Protein AF-A0A949FLD0-F1 (afdb_monomer_lite)

Foldseek 3Di:
DCCCPVVVVCLVVVCVVVVDDCVRCVVVDDPDPVCVVPVPDDDDDPCVVDPPQPVVVQVCCVVPVVQDFDPDDDAQAPGGRPPPPDPVQNVVQLLCCQQPVFGDLLVVLVSCVVVVNDDPVRSLVRRVVHRNGRPPVCVVVVCVVVVHDPVVVLVVSVVRGDPVQWDADPNDTDGPDGDD

pLDDT: mean 92.86, std 4.88, range [77.56, 98.38]

Secondary structure (DSSP, 8-state):
-HHHHTSTT-HHHHHHHHT--HHHHGGGPPPPHHHHHHS------GGGTS---HHHHHHHHHHHS-----SSPPTT-S-SSSS-S-HHHHHHHHHHHHHHS--HHHHHHHHHHHTTSS-HHHHHHHHHHHTT---GGGHHHHHHHHT--HHHHHHHHHHHS-TTTEEEETTEEEESS---

Radius of gyration: 21.72 Å; chains: 1; bounding box: 43×36×61 Å

Structure (mmCIF, N/CA/C/O backbone):
data_AF-A0A949FLD0-F1
#
_entry.id   AF-A0A949FLD0-F1
#
loop_
_atom_site.group_PDB
_atom_site.id
_atom_site.type_symbol
_atom_site.label_atom_id
_atom_site.label_alt_id
_atom_site.label_comp_id
_atom_site.label_asym_id
_atom_site.label_entity_id
_atom_site.label_seq_id
_atom_site.pdbx_PDB_ins_code
_atom_site.Cartn_x
_atom_site.Cartn_y
_atom_site.Cartn_z
_atom_site.occupancy
_atom_site.B_iso_or_equiv
_atom_site.auth_seq_id
_atom_site.auth_comp_id
_atom_site.auth_asym_id
_atom_site.auth_atom_id
_atom_site.pdbx_PDB_model_num
ATOM 1 N N . TYR A 1 1 ? -5.552 -4.233 28.827 1.00 77.56 1 TYR A N 1
ATOM 2 C CA . TYR A 1 1 ? -5.556 -4.749 27.439 1.00 77.56 1 TYR A CA 1
ATOM 3 C C . TYR A 1 1 ? -4.981 -3.724 26.463 1.00 77.56 1 TYR A C 1
ATOM 5 O O . TYR A 1 1 ? -3.923 -4.005 25.920 1.00 77.56 1 TYR A O 1
ATOM 13 N N . MET A 1 2 ? -5.575 -2.529 26.316 1.00 81.50 2 MET A N 1
ATOM 14 C CA . MET A 1 2 ? -5.123 -1.492 25.361 1.00 81.50 2 MET A CA 1
ATOM 15 C C . MET A 1 2 ? -3.630 -1.143 25.453 1.00 81.50 2 MET A C 1
ATOM 17 O O . MET A 1 2 ? -2.926 -1.276 24.462 1.00 81.50 2 MET A O 1
ATOM 21 N N . GLN A 1 3 ? -3.117 -0.785 26.637 1.00 81.00 3 GLN A N 1
ATOM 22 C CA . GLN A 1 3 ? -1.692 -0.449 26.813 1.00 81.00 3 GLN A CA 1
ATOM 23 C C . GLN A 1 3 ? -0.745 -1.561 26.347 1.00 81.00 3 GLN A C 1
ATOM 25 O O . GLN A 1 3 ? 0.292 -1.294 25.753 1.00 81.00 3 GLN A O 1
ATOM 30 N N . ARG A 1 4 ? -1.106 -2.821 26.606 1.00 81.94 4 ARG A N 1
ATOM 31 C CA . ARG A 1 4 ? -0.272 -3.977 26.269 1.00 81.94 4 ARG A CA 1
ATOM 32 C C . ARG A 1 4 ? -0.391 -4.373 24.801 1.00 81.94 4 ARG A C 1
ATOM 34 O O . ARG A 1 4 ? 0.605 -4.745 24.206 1.00 81.94 4 ARG A O 1
ATOM 41 N N . ILE A 1 5 ? -1.610 -4.376 24.264 1.00 84.38 5 ILE A N 1
ATOM 42 C CA . ILE A 1 5 ? -1.907 -4.947 22.945 1.00 84.38 5 ILE A CA 1
ATOM 43 C C . ILE A 1 5 ? -1.908 -3.876 21.859 1.00 84.38 5 ILE A C 1
ATOM 45 O O . ILE A 1 5 ? -1.270 -4.068 20.838 1.00 84.38 5 ILE A O 1
ATOM 49 N N . TYR A 1 6 ? -2.588 -2.748 22.072 1.00 84.56 6 TYR A N 1
ATOM 50 C CA . TYR A 1 6 ? -2.676 -1.686 21.062 1.00 84.56 6 TYR A CA 1
ATOM 51 C C . TYR A 1 6 ? -1.477 -0.749 21.086 1.00 84.56 6 TYR A C 1
ATOM 53 O O . TYR A 1 6 ? -1.101 -0.218 20.050 1.00 84.56 6 TYR A O 1
ATOM 61 N N . LEU A 1 7 ? -0.891 -0.530 22.264 1.00 85.81 7 LEU A N 1
ATOM 62 C CA . LEU A 1 7 ? 0.290 0.323 22.417 1.00 85.81 7 LEU A CA 1
ATOM 63 C C . LEU A 1 7 ? 1.573 -0.486 22.603 1.00 85.8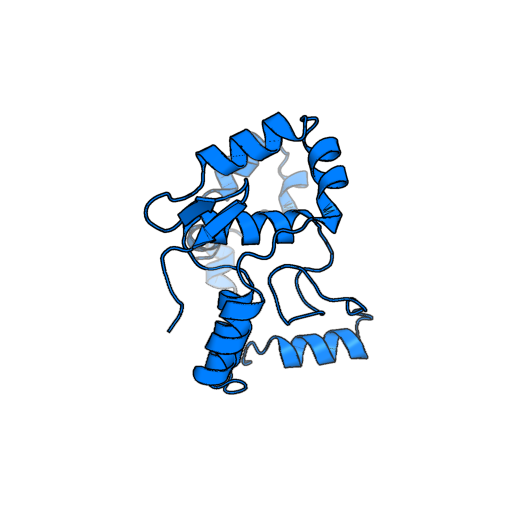1 7 LEU A C 1
ATOM 65 O O . LEU A 1 7 ? 2.607 0.101 22.900 1.00 85.81 7 LEU A O 1
ATOM 69 N N . GLU A 1 8 ? 1.497 -1.816 22.485 1.00 86.56 8 GLU A N 1
ATOM 70 C CA . GLU A 1 8 ? 2.640 -2.739 22.575 1.00 86.56 8 GLU A CA 1
ATOM 71 C C . GLU A 1 8 ? 3.515 -2.546 23.835 1.00 86.56 8 GLU A C 1
ATOM 73 O O . GLU A 1 8 ? 4.704 -2.853 23.847 1.00 86.56 8 GLU A O 1
ATOM 78 N N . GLY A 1 9 ? 2.952 -1.988 24.916 1.00 81.25 9 GLY A N 1
ATOM 79 C CA . GLY A 1 9 ? 3.698 -1.594 26.118 1.00 81.25 9 GLY A CA 1
ATOM 80 C C . GLY A 1 9 ? 4.668 -0.418 25.919 1.00 81.25 9 GLY A C 1
ATOM 81 O O . GLY A 1 9 ? 5.429 -0.090 26.824 1.00 81.25 9 GLY A O 1
ATOM 82 N N . GLY A 1 10 ? 4.662 0.232 24.755 1.00 87.25 10 GLY A N 1
ATOM 83 C CA . GLY A 1 10 ? 5.582 1.308 24.389 1.00 87.25 10 GLY A CA 1
ATOM 84 C C . GLY A 1 10 ? 5.208 2.689 24.925 1.00 87.25 10 GLY A C 1
ATOM 85 O O . GLY A 1 10 ? 6.058 3.576 24.915 1.00 87.25 10 GLY A O 1
ATOM 86 N N . LEU A 1 11 ? 3.978 2.884 25.414 1.00 86.44 11 LEU A N 1
ATOM 87 C CA . LEU A 1 11 ? 3.484 4.203 25.828 1.00 86.44 11 LEU A CA 1
ATOM 88 C C . LEU A 1 11 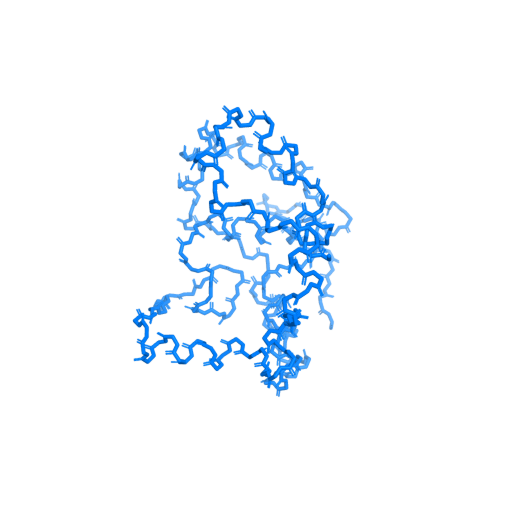? 4.390 4.874 26.864 1.00 86.44 11 LEU A C 1
ATOM 90 O O . LEU A 1 11 ? 4.774 6.024 26.687 1.00 86.44 11 LEU A O 1
ATOM 94 N N . GLU A 1 12 ? 4.763 4.149 27.917 1.00 84.00 12 GLU A N 1
ATOM 95 C CA . GLU A 1 12 ? 5.623 4.679 28.977 1.00 84.00 12 GLU A CA 1
ATOM 96 C C . GLU A 1 12 ? 6.990 5.091 28.421 1.00 84.00 12 GLU A C 1
ATOM 98 O O . GLU A 1 12 ? 7.453 6.199 28.672 1.00 84.00 12 GLU A O 1
ATOM 103 N N . ARG A 1 13 ? 7.584 4.253 27.561 1.00 88.50 13 ARG A N 1
ATOM 104 C CA . ARG A 1 13 ? 8.870 4.544 26.911 1.00 88.50 13 ARG A CA 1
ATOM 105 C C . ARG A 1 13 ? 8.807 5.822 26.078 1.00 88.50 13 ARG A C 1
ATOM 107 O O . ARG A 1 13 ? 9.740 6.619 26.129 1.00 88.50 13 ARG A O 1
ATOM 114 N N . VAL A 1 14 ? 7.722 6.014 25.325 1.00 89.50 14 VAL A N 1
ATOM 115 C CA . VAL A 1 14 ? 7.500 7.222 24.518 1.00 89.50 14 VAL A CA 1
ATOM 116 C C . VAL A 1 14 ? 7.355 8.446 25.418 1.00 89.50 14 VAL A C 1
ATOM 118 O O . VAL A 1 14 ? 8.017 9.448 25.170 1.00 89.50 14 VAL A O 1
ATOM 121 N N . MET A 1 15 ? 6.556 8.362 26.484 1.00 87.69 15 MET A N 1
ATOM 122 C CA . MET A 1 15 ? 6.345 9.484 27.406 1.00 87.69 15 MET A CA 1
ATOM 123 C C . MET A 1 15 ? 7.630 9.885 28.132 1.00 87.69 15 MET A C 1
ATOM 125 O O . MET A 1 15 ? 7.948 11.071 28.204 1.00 87.69 15 MET A O 1
ATOM 129 N N . THR A 1 16 ? 8.414 8.909 28.601 1.00 88.56 16 THR A N 1
ATOM 130 C CA . THR A 1 16 ? 9.721 9.164 29.218 1.00 88.56 16 THR A CA 1
ATOM 131 C C . THR A 1 16 ? 10.688 9.815 28.233 1.00 88.56 16 THR A C 1
ATOM 133 O O . THR A 1 16 ? 11.339 10.795 28.583 1.00 88.56 16 THR A O 1
ATOM 136 N N . ALA A 1 17 ? 10.776 9.306 27.000 1.00 92.56 17 ALA A N 1
ATOM 137 C CA . ALA A 1 17 ? 11.664 9.864 25.981 1.00 92.56 17 ALA A CA 1
ATOM 138 C C . ALA A 1 17 ? 11.241 11.271 25.530 1.00 92.56 17 ALA A C 1
ATOM 140 O O . ALA A 1 17 ? 12.096 12.100 25.230 1.00 92.56 17 ALA A O 1
ATOM 141 N N . ALA A 1 18 ? 9.935 11.545 25.498 1.00 91.56 18 ALA A N 1
ATOM 142 C CA . ALA A 1 18 ? 9.396 12.850 25.138 1.00 91.56 18 ALA A CA 1
ATOM 143 C C . ALA A 1 18 ? 9.663 13.922 26.210 1.00 91.56 18 ALA A C 1
ATOM 145 O O . ALA A 1 18 ? 9.651 15.108 25.888 1.00 91.56 18 ALA A O 1
ATOM 146 N N . GLY A 1 19 ? 9.903 13.526 27.468 1.00 91.94 19 GLY A N 1
ATOM 147 C CA . GLY A 1 19 ? 10.227 14.453 28.558 1.00 91.94 19 GLY A CA 1
ATOM 148 C C . GLY A 1 19 ? 9.102 15.441 28.882 1.00 91.94 19 GLY A C 1
ATOM 149 O O . GLY A 1 19 ? 9.370 16.553 29.334 1.00 91.94 19 GLY A O 1
ATOM 150 N N . VAL A 1 20 ? 7.852 15.062 28.608 1.00 88.56 20 VAL A N 1
ATOM 151 C CA . VAL A 1 20 ? 6.679 15.927 28.782 1.00 88.56 20 VAL A CA 1
ATOM 152 C C . VAL A 1 20 ? 6.184 15.911 30.228 1.00 88.56 20 VAL A C 1
ATOM 154 O O . VAL A 1 20 ? 6.291 14.900 30.924 1.00 88.56 20 VAL A O 1
ATOM 157 N N . SER A 1 21 ? 5.624 17.029 30.693 1.00 90.38 21 SER A N 1
ATOM 158 C CA . SER A 1 21 ? 4.998 17.096 32.016 1.00 90.38 21 SER A CA 1
ATOM 159 C C . SER A 1 21 ? 3.690 16.301 32.065 1.00 90.38 21 SER A C 1
ATOM 161 O O . SER A 1 21 ? 3.056 16.047 31.043 1.00 90.38 21 SER A O 1
ATOM 163 N N . GLU A 1 22 ? 3.224 15.980 33.271 1.00 85.44 22 GLU A N 1
ATOM 164 C CA . GLU A 1 22 ? 1.936 15.299 33.479 1.00 85.44 22 GLU A CA 1
ATOM 165 C C . GLU A 1 22 ? 0.752 16.080 32.880 1.00 85.44 22 GLU A C 1
ATOM 167 O O . GLU A 1 22 ? -0.137 15.515 32.248 1.00 85.44 22 GLU A O 1
ATOM 172 N N . SER A 1 23 ? 0.778 17.411 32.988 1.00 90.69 23 SER A N 1
ATOM 173 C CA . SER A 1 23 ? -0.226 18.277 32.360 1.00 90.69 23 SER A CA 1
ATOM 174 C C . SER A 1 23 ? -0.224 18.196 30.830 1.00 90.69 23 SER A C 1
ATOM 176 O O . SER A 1 23 ? -1.276 18.332 30.210 1.00 90.69 23 SER A O 1
ATOM 178 N N . GLN A 1 24 ? 0.937 17.964 30.213 1.00 90.88 24 GLN A N 1
ATOM 179 C CA . GLN A 1 24 ? 1.076 17.816 28.764 1.00 90.88 24 GLN A CA 1
ATOM 180 C C . GLN A 1 24 ? 0.696 16.407 28.293 1.00 90.88 24 GLN A C 1
ATOM 182 O O . GLN A 1 24 ? 0.210 16.250 27.174 1.00 90.88 24 GLN A O 1
ATOM 187 N N . SER A 1 25 ? 0.887 15.387 29.135 1.00 88.50 25 SER A N 1
ATOM 188 C CA . SER A 1 25 ? 0.542 13.998 28.820 1.00 88.50 25 SER A CA 1
ATOM 189 C C . SER A 1 25 ? -0.898 13.619 29.170 1.00 88.50 25 SER A C 1
ATOM 191 O O . SER A 1 25 ? -1.313 12.511 28.841 1.00 88.50 25 SER A O 1
ATOM 193 N N . TYR A 1 26 ? -1.684 14.526 29.763 1.00 89.12 26 TYR A N 1
ATOM 194 C CA . TYR A 1 26 ? -3.042 14.265 30.258 1.00 89.12 26 TYR A CA 1
ATOM 195 C C . TYR A 1 26 ? -3.940 13.497 29.272 1.00 89.12 26 TYR A C 1
ATOM 197 O O . TYR A 1 26 ? -4.518 12.477 29.637 1.00 89.12 26 TYR A O 1
ATOM 205 N N . PHE A 1 27 ? -4.017 13.926 28.006 1.00 88.88 27 PHE A N 1
ATOM 206 C CA . PHE A 1 27 ? -4.863 13.275 26.990 1.00 88.88 27 PHE A CA 1
ATOM 207 C C . PHE A 1 27 ? -4.365 11.897 26.533 1.00 88.88 27 PHE A C 1
ATOM 209 O O . PHE A 1 27 ? -5.093 11.167 25.864 1.00 88.88 27 PHE A O 1
ATOM 216 N N . PHE A 1 28 ? -3.131 11.545 26.878 1.00 87.25 28 PHE A N 1
ATOM 217 C CA . PHE A 1 28 ? -2.505 10.273 26.534 1.00 87.25 28 PHE A CA 1
ATOM 218 C C . PHE A 1 28 ? -2.351 9.351 27.747 1.00 87.25 28 PHE A C 1
ATOM 220 O O . PHE A 1 28 ? -1.995 8.180 27.593 1.00 87.25 28 PHE A O 1
ATOM 227 N N . ALA A 1 29 ? -2.601 9.866 28.952 1.00 85.31 29 ALA A N 1
ATOM 228 C CA . ALA A 1 29 ? -2.574 9.094 30.174 1.00 85.31 29 ALA A CA 1
ATOM 229 C C . ALA A 1 29 ? -3.802 8.180 30.238 1.00 85.31 29 ALA A C 1
ATOM 231 O O . ALA A 1 29 ? -4.927 8.571 29.929 1.00 85.31 29 ALA A O 1
ATOM 232 N N . PHE A 1 30 ? -3.583 6.939 30.663 1.00 85.44 30 PHE A N 1
ATOM 233 C CA . PHE A 1 30 ? -4.689 6.045 30.981 1.00 85.44 30 PHE A CA 1
ATOM 234 C C . PHE A 1 30 ? -5.180 6.331 32.400 1.00 85.44 30 PHE A C 1
ATOM 236 O O . PHE A 1 30 ? -4.360 6.661 33.261 1.00 85.44 30 PHE A O 1
ATOM 243 N N . PRO A 1 31 ? -6.480 6.131 32.679 1.00 86.69 31 PRO A N 1
ATOM 244 C CA . PRO A 1 31 ? -6.963 6.112 34.050 1.00 86.69 31 PRO A CA 1
ATOM 245 C C . PRO A 1 31 ? -6.240 5.031 34.861 1.00 86.69 31 PRO A C 1
ATOM 247 O O . PRO A 1 31 ? -5.743 4.040 34.308 1.00 86.69 31 PRO A O 1
ATOM 250 N N . ALA A 1 32 ? -6.202 5.209 36.180 1.00 86.25 32 ALA A N 1
ATOM 251 C CA . ALA A 1 32 ? -5.582 4.236 37.065 1.00 86.25 32 ALA A CA 1
ATOM 252 C C . ALA A 1 32 ? -6.298 2.871 36.975 1.00 86.25 32 ALA A C 1
ATOM 254 O O . ALA A 1 32 ? -7.480 2.772 36.635 1.00 86.25 32 ALA A O 1
ATOM 255 N N . SER A 1 33 ? -5.564 1.785 37.235 1.00 82.50 33 SER A N 1
ATOM 256 C CA . SER A 1 33 ? -6.074 0.421 37.007 1.00 82.50 33 SER A CA 1
ATOM 257 C C . SER A 1 33 ? -7.295 0.083 37.874 1.00 82.50 33 SER A C 1
ATOM 259 O O . SER A 1 33 ? -8.180 -0.646 37.432 1.00 82.50 33 SER A O 1
ATOM 261 N N . ASP A 1 34 ? -7.363 0.635 39.082 1.00 87.06 34 ASP A N 1
ATOM 262 C CA . ASP A 1 34 ? -8.487 0.539 40.017 1.00 87.06 34 ASP A CA 1
ATOM 263 C C . ASP A 1 34 ? -9.724 1.318 39.536 1.00 87.06 34 ASP A C 1
ATOM 265 O O . ASP A 1 34 ? -10.848 0.814 39.617 1.00 87.06 34 ASP A O 1
ATOM 269 N N . GLN A 1 35 ? -9.526 2.509 38.963 1.00 87.81 35 GLN A N 1
ATOM 270 C CA . GLN A 1 35 ? -10.591 3.295 38.332 1.00 87.81 35 GLN A CA 1
ATOM 271 C C . GLN A 1 35 ? -11.181 2.561 37.127 1.00 87.81 35 GLN A C 1
ATOM 273 O O . GLN A 1 35 ? -12.398 2.488 36.980 1.00 87.81 35 GLN A O 1
ATOM 278 N N . LEU A 1 36 ? -10.337 1.957 36.285 1.00 84.62 36 LEU A N 1
ATOM 279 C CA . LEU A 1 36 ? -10.805 1.152 35.154 1.00 84.62 36 LEU A CA 1
ATOM 280 C C . LEU A 1 36 ? -11.582 -0.080 35.624 1.00 84.62 36 LEU A C 1
ATOM 282 O O . LEU A 1 36 ? -12.673 -0.332 35.116 1.00 84.62 36 LEU A O 1
ATOM 286 N N . ALA A 1 37 ? -11.064 -0.811 36.615 1.00 84.06 37 ALA A N 1
ATOM 287 C CA . ALA A 1 37 ? -11.712 -2.013 37.140 1.00 84.06 37 ALA A CA 1
ATOM 288 C C . ALA A 1 37 ? -13.093 -1.732 37.760 1.00 84.06 37 ALA A C 1
ATOM 290 O O . ALA A 1 37 ? -13.984 -2.573 37.676 1.00 84.06 37 ALA A O 1
ATOM 291 N N . SER A 1 38 ? -13.281 -0.552 38.356 1.00 90.38 38 SER A N 1
ATOM 292 C CA . SER A 1 38 ? -14.543 -0.136 38.985 1.00 90.38 38 SER A CA 1
ATOM 293 C C . SER A 1 38 ? -15.508 0.603 38.048 1.00 90.38 38 SER A C 1
ATOM 295 O O . SER A 1 38 ? -16.664 0.807 38.410 1.00 90.38 38 SER A O 1
ATOM 297 N N . SER A 1 39 ? -15.073 0.976 36.840 1.00 90.06 39 SER A N 1
ATOM 298 C CA . SER A 1 39 ? -15.861 1.796 35.904 1.00 90.06 39 SER A CA 1
ATOM 299 C C . SER A 1 39 ? -17.031 1.074 35.224 1.00 90.06 39 SER A C 1
ATOM 301 O O . SER A 1 39 ? -17.908 1.734 34.673 1.00 90.06 39 SER A O 1
ATOM 303 N N . GLY A 1 40 ? -17.034 -0.265 35.205 1.00 88.44 40 GLY A N 1
ATOM 304 C CA . GLY A 1 40 ? -17.998 -1.052 34.425 1.00 88.44 40 GLY A CA 1
ATOM 305 C C . GLY A 1 40 ? -17.860 -0.894 32.902 1.00 88.44 40 GLY A C 1
ATOM 306 O O . GLY A 1 40 ? -18.741 -1.330 32.167 1.00 88.44 40 GLY A O 1
ATOM 307 N N . LEU A 1 41 ? -16.784 -0.259 32.418 1.00 87.19 41 LEU A N 1
ATOM 308 C CA . LEU A 1 41 ? -16.529 -0.078 30.991 1.00 87.19 41 LEU A CA 1
ATOM 309 C C . LEU A 1 41 ? -16.002 -1.368 30.359 1.00 87.19 41 LEU A C 1
ATOM 311 O O . LEU A 1 41 ? -15.016 -1.948 30.819 1.00 87.19 41 LEU A O 1
ATOM 315 N N . GLU A 1 42 ? -16.607 -1.757 29.241 1.00 83.44 42 GLU A N 1
ATOM 316 C CA . GLU A 1 42 ? -16.122 -2.840 28.392 1.00 83.44 42 GLU A CA 1
ATOM 317 C C . GLU A 1 42 ? -15.475 -2.289 27.121 1.00 83.44 42 GLU A C 1
ATOM 319 O O . GLU A 1 42 ? -15.886 -1.270 26.564 1.00 83.44 42 GLU A O 1
ATOM 324 N N . LEU A 1 43 ? -14.439 -2.981 26.654 1.00 81.44 43 LEU A N 1
ATOM 325 C CA . LEU A 1 43 ? -13.711 -2.627 25.442 1.00 81.44 43 LEU A CA 1
ATOM 326 C C . LEU A 1 43 ? -14.033 -3.643 24.359 1.00 81.44 43 LEU A C 1
ATOM 328 O O . LEU A 1 43 ? -13.864 -4.844 24.554 1.00 81.44 43 LEU A O 1
ATOM 332 N N . THR A 1 44 ? -14.438 -3.147 23.201 1.00 88.25 44 THR A N 1
ATOM 333 C CA . THR A 1 44 ? -14.747 -3.968 22.033 1.00 88.25 44 THR A CA 1
ATOM 334 C C . THR A 1 44 ? -14.330 -3.240 20.759 1.00 88.25 44 THR A C 1
ATOM 336 O O . THR A 1 44 ? -13.974 -2.060 20.784 1.00 88.25 44 THR A O 1
ATOM 339 N N . HIS A 1 45 ? -14.334 -3.953 19.639 1.00 86.38 45 HIS A N 1
ATOM 340 C CA . HIS A 1 45 ? -14.098 -3.373 18.324 1.00 86.38 45 HIS A CA 1
ATOM 341 C C . HIS A 1 45 ? -15.430 -3.045 17.664 1.00 86.38 45 HIS A C 1
ATOM 343 O O . HIS A 1 45 ? -16.361 -3.840 17.730 1.00 86.38 45 HIS A O 1
ATOM 349 N N . TRP A 1 46 ? -15.502 -1.922 16.948 1.00 86.88 46 TRP A N 1
ATOM 350 C CA . TRP A 1 46 ? -16.691 -1.574 16.163 1.00 86.88 46 TRP A CA 1
ATOM 351 C C . TRP A 1 46 ? -17.118 -2.703 15.217 1.00 86.88 46 TRP A C 1
ATOM 353 O O . TRP A 1 46 ? -18.302 -3.015 15.114 1.00 86.88 46 TRP A O 1
ATOM 363 N N . SER A 1 47 ? -16.137 -3.390 14.620 1.00 88.00 47 SER A N 1
ATOM 364 C CA . SER A 1 47 ? -16.370 -4.513 13.710 1.00 88.00 47 SER A CA 1
ATOM 365 C C . SER A 1 47 ? -17.050 -5.733 14.349 1.00 88.00 47 SER A C 1
ATOM 367 O O . SER A 1 47 ? -17.391 -6.674 13.641 1.00 88.00 47 SER A O 1
ATOM 369 N N . TYR A 1 48 ? -17.228 -5.746 15.675 1.00 89.56 48 TYR A N 1
ATOM 370 C CA . TYR A 1 48 ? -18.062 -6.729 16.369 1.00 89.56 48 TYR A CA 1
ATOM 371 C C . TYR A 1 48 ? -19.560 -6.495 16.117 1.00 89.56 48 TYR A C 1
ATOM 373 O O . TYR A 1 48 ? -20.327 -7.450 16.051 1.00 89.56 48 TYR A O 1
ATOM 381 N N . PHE A 1 49 ? -19.976 -5.234 15.980 1.00 90.94 49 PHE A N 1
ATOM 382 C CA . PHE A 1 49 ? -21.380 -4.857 15.792 1.00 90.94 49 PHE A CA 1
ATOM 383 C C . PHE A 1 49 ? -21.738 -4.617 14.328 1.00 90.94 49 PHE A C 1
ATOM 385 O O . PHE A 1 49 ? -22.880 -4.821 13.933 1.00 90.94 49 PHE A O 1
ATOM 392 N N . GLU A 1 50 ? -20.768 -4.182 13.528 1.00 89.94 50 GLU A N 1
ATOM 393 C CA . GLU A 1 50 ? -20.980 -3.770 12.145 1.00 89.94 50 GLU A CA 1
ATOM 394 C C . GLU A 1 50 ? -19.928 -4.383 11.230 1.00 89.94 50 GLU A C 1
ATOM 396 O O . GLU A 1 50 ? -18.733 -4.340 11.512 1.00 89.94 50 GLU A O 1
ATOM 401 N N . ASN A 1 51 ? -20.350 -4.905 10.079 1.00 87.88 51 ASN A N 1
ATOM 402 C CA . ASN A 1 51 ? -19.398 -5.412 9.098 1.00 87.88 51 ASN A CA 1
ATOM 403 C C . ASN A 1 51 ? -18.539 -4.267 8.549 1.00 87.88 51 ASN A C 1
ATOM 405 O O . ASN A 1 51 ? -19.045 -3.231 8.101 1.00 87.88 51 ASN A O 1
ATOM 409 N N . TRP A 1 52 ? -17.223 -4.483 8.534 1.00 87.94 52 TRP A N 1
ATOM 410 C CA . TRP A 1 52 ? -16.288 -3.561 7.903 1.00 87.94 52 TRP A CA 1
ATOM 411 C C . TRP A 1 52 ? -16.303 -3.753 6.380 1.00 87.94 52 TRP A C 1
ATOM 413 O O . TRP A 1 52 ? -15.553 -4.567 5.843 1.00 87.94 52 TRP A O 1
ATOM 423 N N . ASP A 1 53 ? -17.169 -3.004 5.692 1.00 92.00 53 ASP A N 1
ATOM 424 C CA . ASP A 1 53 ? -17.251 -2.953 4.226 1.00 92.00 53 ASP A CA 1
ATOM 425 C C . ASP A 1 53 ? -16.686 -1.618 3.704 1.00 92.00 53 ASP A C 1
ATOM 427 O O . ASP A 1 53 ? -17.342 -0.577 3.832 1.00 92.00 53 ASP A O 1
ATOM 431 N N . PRO A 1 54 ? -15.485 -1.621 3.094 1.00 92.81 54 PRO A N 1
ATOM 432 C CA . PRO A 1 54 ? -14.858 -0.407 2.580 1.00 92.81 54 PRO A CA 1
ATOM 433 C C . PRO A 1 54 ? -15.673 0.316 1.512 1.00 92.81 54 PRO A C 1
ATOM 435 O O . PRO A 1 54 ? -15.618 1.541 1.462 1.00 92.81 54 PRO A O 1
ATOM 438 N N . TYR A 1 55 ? -16.448 -0.397 0.692 1.00 94.62 55 TYR A N 1
ATOM 439 C CA . TYR A 1 55 ? -17.251 0.237 -0.350 1.00 94.62 55 TYR A CA 1
ATOM 440 C C . TYR A 1 55 ? -18.466 0.946 0.246 1.00 94.62 55 TYR A C 1
ATOM 442 O O . TYR A 1 55 ? -18.751 2.087 -0.107 1.00 94.62 55 TYR A O 1
ATOM 450 N N . ARG A 1 56 ? -19.143 0.313 1.214 1.00 94.62 56 ARG A N 1
ATOM 451 C CA . ARG A 1 56 ? -20.221 0.968 1.972 1.00 94.62 56 ARG A CA 1
ATOM 452 C C . ARG A 1 56 ? -19.703 2.220 2.681 1.00 94.62 56 ARG A C 1
ATOM 454 O O . ARG A 1 56 ? -20.334 3.270 2.606 1.00 94.62 56 ARG A O 1
ATOM 461 N N . ASN A 1 57 ? -18.546 2.115 3.334 1.00 93.9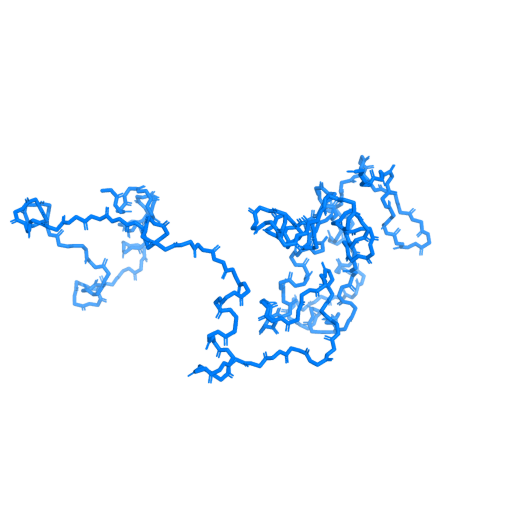4 57 ASN A N 1
ATOM 462 C CA . ASN A 1 57 ? -17.912 3.239 4.022 1.00 93.94 57 ASN A CA 1
ATOM 463 C C . ASN A 1 57 ? -17.547 4.366 3.044 1.00 93.94 57 ASN A C 1
ATOM 465 O O . ASN A 1 57 ? -17.771 5.535 3.347 1.00 93.94 57 ASN A O 1
ATOM 469 N N . TYR A 1 58 ? -17.035 4.016 1.861 1.00 95.38 58 TYR A N 1
ATOM 470 C CA . TYR A 1 58 ? -16.763 4.960 0.780 1.00 95.38 58 TYR A CA 1
ATOM 471 C C . TYR A 1 58 ? -18.027 5.709 0.338 1.00 95.38 58 TYR A C 1
ATOM 473 O O . TYR A 1 58 ? -17.991 6.935 0.260 1.00 95.38 58 TYR A O 1
ATOM 481 N N . LEU A 1 59 ? -19.146 5.011 0.107 1.00 96.56 59 LEU A N 1
ATOM 482 C CA . LEU A 1 59 ? -20.403 5.649 -0.298 1.00 96.56 59 LEU A CA 1
ATOM 483 C C . LEU A 1 59 ? -20.885 6.658 0.750 1.00 96.56 59 LEU A C 1
ATOM 485 O O . LEU A 1 59 ? -21.196 7.794 0.402 1.00 96.56 59 LEU A O 1
ATOM 489 N N . VAL A 1 60 ? -20.857 6.278 2.032 1.00 96.12 60 VAL A N 1
ATOM 490 C CA . VAL A 1 60 ? -21.216 7.176 3.141 1.00 96.12 60 VAL A CA 1
ATOM 491 C C . VAL A 1 60 ? -20.285 8.391 3.184 1.00 96.12 60 VAL A C 1
ATOM 493 O O . VAL A 1 60 ? -20.749 9.524 3.284 1.00 96.12 60 VAL A O 1
ATOM 496 N N . ALA A 1 61 ? -18.972 8.186 3.071 1.00 96.31 61 ALA A N 1
ATOM 497 C CA . ALA A 1 61 ? -18.007 9.281 3.098 1.00 96.31 61 ALA A CA 1
ATOM 498 C C . ALA A 1 61 ? -18.165 10.233 1.899 1.00 96.31 61 ALA A C 1
ATOM 500 O O . ALA A 1 61 ? -18.015 11.448 2.045 1.00 96.31 61 ALA A O 1
ATOM 501 N N . LYS A 1 62 ? -18.490 9.699 0.719 1.00 96.56 62 LYS A N 1
ATOM 502 C CA . LYS A 1 62 ? -18.750 10.486 -0.490 1.00 96.56 62 LYS A CA 1
ATOM 503 C C . LYS A 1 62 ? -20.034 11.304 -0.365 1.00 96.56 62 LYS A C 1
ATOM 505 O O . LYS A 1 62 ? -20.029 12.484 -0.696 1.00 96.56 62 LYS A O 1
ATOM 510 N N . GLU A 1 63 ? -21.108 10.700 0.136 1.00 98.06 63 GLU A N 1
ATOM 511 C CA . GLU A 1 63 ? -22.415 11.351 0.263 1.00 98.06 63 GLU A CA 1
ATOM 512 C C . GLU A 1 63 ? -22.447 12.393 1.390 1.00 98.06 63 GLU A C 1
ATOM 514 O O . GLU A 1 63 ? -22.976 13.488 1.202 1.00 98.06 63 GLU A O 1
ATOM 519 N N . PHE A 1 64 ? -21.846 12.086 2.544 1.00 98.06 64 PHE A N 1
ATOM 520 C CA . PHE A 1 64 ? -22.033 12.873 3.770 1.00 98.06 64 PHE A CA 1
ATOM 521 C C . PHE A 1 64 ? -20.777 13.582 4.282 1.00 98.06 64 PHE A C 1
ATOM 523 O O . PHE A 1 64 ? -20.891 14.487 5.107 1.00 98.06 64 PHE A O 1
ATOM 530 N N . CYS A 1 65 ? -19.580 13.195 3.833 1.00 96.56 65 CYS A N 1
ATOM 531 C CA . CYS A 1 65 ? -18.315 13.701 4.386 1.00 96.56 65 CYS A CA 1
ATOM 532 C C . CYS A 1 65 ? -17.430 14.419 3.356 1.00 96.56 65 CYS A C 1
ATOM 534 O O . CYS A 1 65 ? -16.327 14.844 3.693 1.00 96.56 65 CYS A O 1
ATOM 536 N N . GLY A 1 66 ? -17.896 14.574 2.112 1.00 95.31 66 GLY A N 1
ATOM 537 C CA . GLY A 1 66 ? -17.180 15.309 1.068 1.00 95.31 66 GLY A CA 1
ATOM 538 C C . GLY A 1 66 ? -15.959 14.582 0.497 1.00 95.31 66 GLY A C 1
ATOM 539 O O . GLY A 1 66 ? -15.086 15.237 -0.076 1.00 95.31 66 GLY A O 1
ATOM 540 N N . LEU A 1 67 ? -15.881 13.252 0.642 1.00 95.31 67 LEU A N 1
ATOM 541 C CA . LEU A 1 67 ? -14.825 12.455 0.018 1.00 95.31 67 LEU A CA 1
ATOM 542 C C . LEU A 1 67 ? -14.881 12.606 -1.507 1.00 95.31 67 LEU A C 1
ATOM 544 O O . LEU A 1 67 ? -15.940 12.469 -2.122 1.00 95.31 67 LEU A O 1
ATOM 548 N N . LYS A 1 68 ? -13.717 12.858 -2.111 1.00 92.50 68 LYS A N 1
ATOM 549 C CA . LYS A 1 68 ? -13.541 12.953 -3.561 1.00 92.50 68 LYS A CA 1
ATOM 550 C C . LYS A 1 68 ? -12.721 11.779 -4.063 1.00 92.50 68 LYS A C 1
ATOM 552 O O . LYS A 1 68 ? -11.697 11.431 -3.480 1.00 92.50 68 LYS A O 1
ATOM 557 N N . GLU A 1 69 ? -13.187 11.186 -5.148 1.00 93.44 69 GLU A N 1
ATOM 558 C CA . GLU A 1 69 ? -12.442 10.168 -5.875 1.00 93.44 69 GLU A CA 1
ATOM 559 C C . GLU A 1 69 ? -11.360 10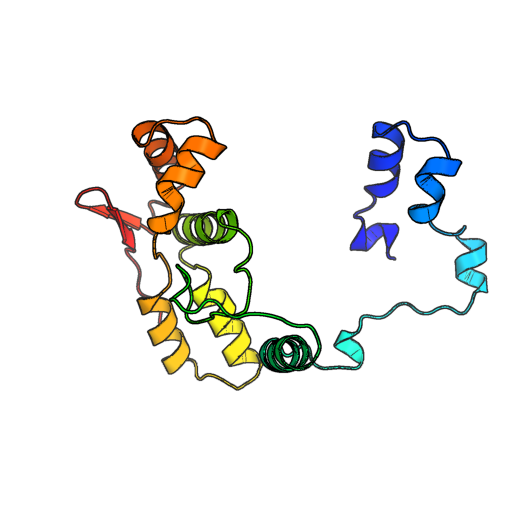.814 -6.731 1.00 93.44 69 GLU A C 1
ATOM 561 O O . GLU A 1 69 ? -11.461 11.980 -7.117 1.00 93.44 69 GLU A O 1
ATOM 566 N N . VAL A 1 70 ? -10.346 10.026 -7.065 1.00 90.75 70 VAL A N 1
ATOM 567 C CA . VAL A 1 70 ? -9.419 10.382 -8.133 1.00 90.75 70 VAL A CA 1
ATOM 568 C C . VAL A 1 70 ? -10.148 10.200 -9.464 1.00 90.75 70 VAL A C 1
ATOM 570 O O . VAL A 1 70 ? -10.787 9.174 -9.702 1.00 90.75 70 VAL A O 1
ATOM 573 N N . GLU A 1 71 ? -10.086 11.222 -10.318 1.00 87.88 71 GLU A N 1
ATOM 574 C CA . GLU A 1 71 ? -10.710 11.201 -11.651 1.00 87.88 71 GLU A CA 1
ATOM 575 C C . GLU A 1 71 ? -9.958 10.282 -12.625 1.00 87.88 71 GLU A C 1
ATOM 577 O O . GLU A 1 71 ? -10.531 9.757 -13.578 1.00 87.88 71 GLU A O 1
ATOM 582 N N . THR A 1 72 ? -8.664 10.087 -12.375 1.00 85.00 72 THR A N 1
ATOM 583 C CA . THR A 1 72 ? -7.764 9.212 -13.125 1.00 85.00 72 THR A CA 1
ATOM 584 C C . THR A 1 72 ? -7.573 7.861 -12.426 1.00 85.00 72 THR A C 1
ATOM 586 O O . THR A 1 72 ? -8.134 7.573 -11.369 1.00 85.00 72 THR A O 1
ATOM 589 N N . THR A 1 73 ? -6.780 6.984 -13.036 1.00 81.88 73 THR A N 1
ATOM 590 C CA . THR A 1 73 ? -6.402 5.696 -12.448 1.00 81.88 73 THR A CA 1
ATOM 591 C C . THR A 1 73 ? -5.286 5.859 -11.422 1.00 81.88 73 THR A C 1
ATOM 593 O O . THR A 1 73 ? -4.261 6.460 -11.737 1.00 81.88 73 THR A O 1
ATOM 596 N N . SER A 1 74 ? -5.429 5.244 -10.249 1.00 87.44 74 SER A N 1
ATOM 597 C CA . SER A 1 74 ? -4.360 5.172 -9.250 1.00 87.44 74 SER A CA 1
ATOM 598 C C . SER A 1 74 ? -3.358 4.057 -9.594 1.00 87.44 74 SER A C 1
ATOM 600 O O . SER A 1 74 ? -3.778 2.919 -9.833 1.00 87.44 74 SER A O 1
ATOM 602 N N . PRO A 1 75 ? -2.035 4.316 -9.578 1.00 90.19 75 PRO A N 1
ATOM 603 C CA . PRO A 1 75 ? -1.039 3.274 -9.795 1.00 90.19 75 PRO A CA 1
ATOM 604 C C . PRO A 1 75 ? -1.203 2.124 -8.797 1.00 90.19 75 PRO A C 1
ATOM 606 O O . PRO A 1 75 ? -1.386 2.330 -7.594 1.00 90.19 75 PRO A O 1
ATOM 609 N N . GLY A 1 76 ? -1.127 0.896 -9.302 1.00 93.44 76 GLY A N 1
ATOM 610 C CA . GLY A 1 76 ? -1.133 -0.297 -8.466 1.00 93.44 76 GLY A CA 1
ATOM 611 C C . GLY A 1 76 ? -2.515 -0.826 -8.088 1.00 93.44 76 GLY A C 1
ATOM 612 O O . GLY A 1 76 ? -2.566 -1.838 -7.401 1.00 93.44 76 GLY A O 1
ATOM 613 N N . THR A 1 77 ? -3.630 -0.200 -8.487 1.00 95.38 77 THR A N 1
ATOM 614 C CA . THR A 1 77 ? -4.977 -0.691 -8.136 1.00 95.38 77 THR A CA 1
ATOM 615 C C . THR A 1 77 ? -6.063 -0.322 -9.152 1.00 95.38 77 THR A C 1
ATOM 617 O O . THR A 1 77 ? -5.916 0.597 -9.950 1.00 95.38 77 THR A O 1
ATOM 620 N N . PHE A 1 78 ? -7.197 -1.013 -9.052 1.00 94.56 78 PHE A N 1
ATOM 621 C CA . PHE A 1 78 ? -8.463 -0.684 -9.710 1.00 94.56 78 PHE A CA 1
ATOM 622 C C . PHE A 1 78 ? -9.377 0.226 -8.860 1.00 94.56 78 PHE A C 1
ATOM 624 O O . PHE A 1 78 ? -10.477 0.564 -9.290 1.00 94.56 78 PHE A O 1
ATOM 631 N N . ASN A 1 79 ? -8.960 0.591 -7.644 1.00 92.00 79 ASN A N 1
ATOM 632 C CA . ASN A 1 79 ? -9.697 1.466 -6.731 1.00 92.00 79 ASN A CA 1
ATOM 633 C C . ASN A 1 79 ? -9.288 2.942 -6.924 1.00 92.00 79 ASN A C 1
ATOM 635 O O . ASN A 1 79 ? -8.108 3.242 -7.074 1.00 92.00 79 ASN A O 1
ATOM 639 N N . ASN A 1 80 ? -10.254 3.862 -6.873 1.00 93.56 80 ASN A N 1
ATOM 640 C CA . ASN A 1 80 ? -10.067 5.308 -7.038 1.00 93.56 80 ASN A CA 1
ATOM 641 C C . ASN A 1 80 ? -10.513 6.146 -5.820 1.00 93.56 80 ASN A C 1
ATOM 643 O O . ASN A 1 80 ? -10.538 7.372 -5.903 1.00 93.56 80 ASN A O 1
ATOM 647 N N . PHE A 1 81 ? -10.855 5.532 -4.685 1.00 93.62 81 PHE A N 1
ATOM 648 C CA . PHE A 1 81 ? -11.389 6.210 -3.495 1.00 93.62 81 PHE A CA 1
ATOM 649 C C . PHE A 1 81 ? -10.544 6.044 -2.223 1.00 93.62 81 PHE A C 1
ATOM 651 O O . PHE A 1 81 ? -10.705 6.821 -1.283 1.00 93.62 81 PHE A O 1
ATOM 658 N N . ALA A 1 82 ? -9.661 5.045 -2.161 1.00 92.06 82 ALA A N 1
ATOM 659 C CA . ALA A 1 82 ? -8.819 4.782 -0.993 1.00 92.06 82 ALA A CA 1
ATOM 660 C C . ALA A 1 82 ? -7.357 5.180 -1.237 1.00 92.06 82 ALA A C 1
ATOM 662 O O . ALA A 1 82 ? -6.854 4.987 -2.338 1.00 92.06 82 ALA A O 1
ATOM 663 N N . GLN A 1 83 ? -6.656 5.640 -0.193 1.00 91.62 83 GLN A N 1
ATOM 664 C CA . GLN A 1 83 ? -5.197 5.866 -0.205 1.00 91.62 83 GLN A CA 1
ATOM 665 C C . GLN A 1 83 ? -4.714 6.764 -1.363 1.00 91.62 83 GLN A C 1
ATOM 667 O O . GLN A 1 83 ? -3.715 6.477 -2.023 1.00 91.62 83 GLN A O 1
ATOM 672 N N . ASN A 1 84 ? -5.467 7.828 -1.640 1.00 88.81 84 ASN A N 1
ATOM 673 C CA . ASN A 1 84 ? -5.242 8.731 -2.773 1.00 88.81 84 ASN A CA 1
ATOM 674 C C . ASN A 1 84 ? -4.626 10.076 -2.378 1.00 88.81 84 ASN A C 1
ATOM 676 O O . ASN A 1 84 ? -4.347 10.913 -3.229 1.00 88.81 84 ASN A O 1
ATOM 680 N N . ASP A 1 85 ? -4.472 10.312 -1.084 1.00 88.44 85 ASP A N 1
ATOM 681 C CA . ASP A 1 85 ? -4.057 11.578 -0.496 1.00 88.44 85 ASP A CA 1
ATOM 682 C C . ASP A 1 85 ? -2.534 11.712 -0.370 1.00 88.44 85 ASP A C 1
ATOM 684 O O . ASP A 1 85 ? -2.042 12.786 -0.024 1.00 88.44 85 ASP A O 1
ATOM 688 N N . GLN A 1 86 ? -1.770 10.651 -0.663 1.00 89.44 86 GLN A N 1
ATOM 689 C CA . GLN A 1 86 ? -0.322 10.665 -0.488 1.00 89.44 86 GLN A CA 1
ATOM 690 C C . GLN A 1 86 ? 0.444 9.811 -1.510 1.00 89.44 86 GLN A C 1
ATOM 692 O O . GLN A 1 86 ? 0.190 8.622 -1.705 1.00 89.44 86 GLN A O 1
ATOM 697 N N . ALA A 1 87 ? 1.446 10.428 -2.138 1.00 93.38 87 ALA A N 1
ATOM 698 C CA . ALA A 1 87 ? 2.236 9.815 -3.203 1.00 93.38 87 ALA A CA 1
ATOM 699 C C . ALA A 1 87 ? 3.154 8.677 -2.722 1.00 93.38 87 ALA A C 1
ATOM 701 O O . ALA A 1 87 ? 3.493 7.791 -3.506 1.00 93.38 87 ALA A O 1
ATOM 702 N N . LEU A 1 88 ? 3.576 8.664 -1.451 1.00 95.25 88 LEU A N 1
ATOM 703 C CA . LEU A 1 88 ? 4.484 7.632 -0.928 1.00 95.25 88 LEU A CA 1
ATOM 704 C C . LEU A 1 88 ? 3.808 6.256 -0.830 1.00 95.25 88 LEU A C 1
ATOM 706 O O . LEU A 1 88 ? 4.497 5.238 -0.845 1.00 95.25 88 LEU A O 1
ATOM 710 N N . TYR A 1 89 ? 2.476 6.192 -0.783 1.00 95.06 89 TYR A N 1
ATOM 711 C CA . TYR A 1 89 ? 1.731 4.939 -0.710 1.00 95.06 89 TYR A CA 1
ATOM 712 C C . TYR A 1 89 ? 1.862 4.131 -2.002 1.00 95.06 89 TYR A C 1
ATOM 714 O O . TYR A 1 89 ? 2.054 2.912 -1.970 1.00 95.06 89 TYR A O 1
ATOM 722 N N . ALA A 1 90 ? 1.837 4.809 -3.151 1.00 94.62 90 ALA A N 1
ATOM 723 C CA . ALA A 1 90 ? 2.060 4.165 -4.439 1.00 94.62 90 ALA A CA 1
ATOM 724 C C . ALA A 1 90 ? 3.479 3.565 -4.515 1.00 94.62 90 ALA A C 1
ATOM 726 O O . ALA A 1 90 ? 3.653 2.418 -4.926 1.00 94.62 90 ALA A O 1
ATOM 727 N N . LEU A 1 91 ? 4.490 4.281 -4.004 1.00 96.12 91 LEU A N 1
ATOM 728 C CA . LEU A 1 91 ? 5.858 3.759 -3.913 1.00 96.12 91 LEU A CA 1
ATOM 729 C C . LEU A 1 91 ? 5.970 2.586 -2.926 1.00 96.12 91 LEU A C 1
ATOM 731 O O . LEU A 1 91 ? 6.622 1.587 -3.224 1.00 96.12 91 LEU A O 1
ATOM 735 N N . HIS A 1 92 ? 5.310 2.677 -1.769 1.00 95.88 92 HIS A N 1
ATOM 736 C CA . HIS A 1 92 ? 5.273 1.614 -0.763 1.00 95.88 92 HIS A CA 1
ATOM 737 C C . HIS A 1 92 ? 4.722 0.303 -1.336 1.00 95.88 92 HIS A C 1
ATOM 739 O O . HIS A 1 92 ? 5.317 -0.760 -1.153 1.00 95.88 92 HIS A O 1
ATOM 745 N N . THR A 1 93 ? 3.607 0.373 -2.062 1.00 96.69 93 THR A N 1
ATOM 746 C CA . THR A 1 93 ? 2.958 -0.813 -2.634 1.00 96.69 93 THR A CA 1
A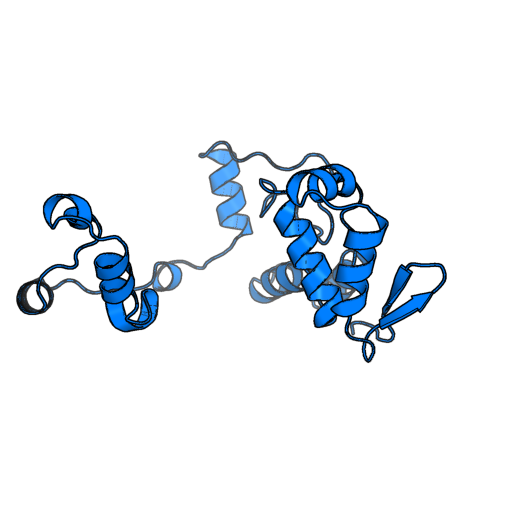TOM 747 C C . THR A 1 93 ? 3.735 -1.385 -3.822 1.00 96.69 93 THR A C 1
ATOM 749 O O . THR A 1 93 ? 3.788 -2.606 -3.981 1.00 96.69 93 THR A O 1
ATOM 752 N N . TYR A 1 94 ? 4.435 -0.544 -4.591 1.00 96.81 94 TYR A N 1
ATOM 753 C CA . TYR A 1 94 ? 5.390 -0.998 -5.605 1.00 96.81 94 TYR A CA 1
ATOM 754 C C . TYR A 1 94 ? 6.607 -1.715 -4.989 1.00 96.81 94 TYR A C 1
ATOM 756 O O . TYR A 1 94 ? 7.004 -2.787 -5.447 1.00 96.81 94 TYR A O 1
ATOM 764 N N . LEU A 1 95 ? 7.173 -1.188 -3.899 1.00 97.12 95 LEU A N 1
ATOM 765 C CA . LEU A 1 95 ? 8.252 -1.849 -3.155 1.00 97.12 95 LEU A CA 1
ATOM 766 C C . LEU A 1 95 ? 7.810 -3.188 -2.553 1.00 97.12 95 LEU A C 1
ATOM 768 O O . LEU A 1 95 ? 8.558 -4.166 -2.603 1.00 97.12 95 LEU A O 1
ATOM 772 N N . MET A 1 96 ? 6.589 -3.245 -2.016 1.00 97.69 96 MET A N 1
ATOM 773 C CA . MET A 1 96 ? 5.976 -4.485 -1.540 1.00 97.69 96 MET A CA 1
ATOM 774 C C . MET A 1 96 ? 5.909 -5.524 -2.664 1.00 97.69 96 MET A C 1
ATOM 776 O O . MET A 1 96 ? 6.320 -6.667 -2.457 1.00 97.69 96 MET A O 1
ATOM 780 N N . TYR A 1 97 ? 5.501 -5.111 -3.866 1.00 97.81 97 TYR A N 1
ATOM 781 C CA . TYR A 1 97 ? 5.485 -5.977 -5.040 1.00 97.81 97 TYR A CA 1
ATOM 782 C C . TYR A 1 97 ? 6.881 -6.502 -5.386 1.00 97.81 97 TYR A C 1
ATOM 784 O O . TYR A 1 97 ? 7.061 -7.715 -5.457 1.00 97.81 97 TYR A O 1
ATOM 792 N N . LEU A 1 98 ? 7.893 -5.634 -5.491 1.00 97.62 98 LEU A N 1
ATOM 793 C CA . LEU A 1 98 ? 9.272 -6.050 -5.786 1.00 97.62 98 LEU A CA 1
ATOM 794 C C . LEU A 1 98 ? 9.878 -6.975 -4.719 1.00 97.62 98 LEU A C 1
ATOM 796 O O . LEU A 1 98 ? 10.767 -7.775 -5.018 1.00 97.62 98 LEU A O 1
ATOM 800 N N . LYS A 1 99 ? 9.420 -6.876 -3.467 1.00 97.88 99 LYS A N 1
ATOM 801 C CA . LYS A 1 99 ? 9.923 -7.689 -2.356 1.00 97.88 99 LYS A CA 1
ATOM 802 C C . LYS A 1 99 ? 9.201 -9.032 -2.217 1.00 97.88 99 LYS A C 1
ATOM 804 O O . LYS A 1 99 ? 9.850 -10.043 -1.936 1.00 97.88 99 LYS A O 1
ATOM 809 N N . PHE A 1 100 ? 7.880 -9.038 -2.380 1.00 97.56 100 PHE A N 1
ATOM 810 C CA . PHE A 1 100 ? 7.016 -10.156 -1.991 1.00 97.56 100 PHE A CA 1
ATOM 811 C C . PHE A 1 100 ? 6.174 -10.738 -3.132 1.00 97.56 100 PHE A C 1
ATOM 813 O O . PHE A 1 100 ? 5.550 -11.778 -2.942 1.00 97.56 100 PHE A O 1
ATOM 820 N N . GLY A 1 101 ? 6.154 -10.110 -4.308 1.00 96.88 101 GLY A N 1
ATOM 821 C CA . GLY A 1 101 ? 5.404 -10.591 -5.470 1.00 96.88 101 GLY A CA 1
ATOM 822 C C . GLY A 1 101 ? 3.909 -10.262 -5.455 1.00 96.88 101 GLY A C 1
ATOM 823 O O . GLY A 1 101 ? 3.169 -10.792 -6.279 1.00 96.88 101 GLY A O 1
ATOM 824 N N . PHE A 1 102 ? 3.449 -9.399 -4.546 1.00 97.31 102 PHE A N 1
ATOM 825 C CA . PHE A 1 102 ? 2.081 -8.880 -4.544 1.00 97.31 102 PHE A CA 1
ATOM 826 C C . PHE A 1 102 ? 2.071 -7.394 -4.185 1.00 97.31 102 PHE A C 1
ATOM 828 O O . PHE A 1 102 ? 2.893 -6.933 -3.394 1.00 97.31 102 PHE A O 1
ATOM 835 N N . GLY A 1 103 ? 1.154 -6.650 -4.793 1.00 96.62 103 GLY A N 1
ATOM 836 C CA . GLY A 1 103 ? 1.001 -5.210 -4.637 1.00 96.62 103 GLY A CA 1
ATOM 837 C C . GLY A 1 103 ? -0.359 -4.832 -4.056 1.00 96.62 103 GLY A C 1
ATOM 838 O O . GLY A 1 103 ? -1.022 -5.615 -3.363 1.00 96.62 103 GLY A O 1
ATOM 839 N N . ARG A 1 104 ? -0.763 -3.591 -4.322 1.00 96.25 104 ARG A N 1
ATOM 840 C CA . ARG A 1 104 ? -2.013 -3.023 -3.821 1.00 96.25 104 ARG A CA 1
ATOM 841 C C . ARG A 1 104 ? -3.244 -3.698 -4.432 1.00 96.25 104 ARG A C 1
ATOM 843 O O . ARG A 1 104 ? -4.192 -3.969 -3.700 1.00 96.25 104 ARG A O 1
ATOM 850 N N . ALA A 1 105 ? -3.229 -4.036 -5.721 1.00 97.50 105 ALA A N 1
ATOM 851 C CA . ALA A 1 105 ? -4.365 -4.671 -6.382 1.00 97.50 105 ALA A CA 1
ATOM 852 C C . ALA A 1 105 ? -4.664 -6.038 -5.766 1.00 97.50 105 ALA A C 1
ATOM 854 O O . ALA A 1 105 ? -5.830 -6.388 -5.611 1.00 97.50 105 ALA A O 1
ATOM 855 N N . THR A 1 106 ? -3.637 -6.788 -5.347 1.00 97.75 106 THR A N 1
ATOM 856 C CA . THR A 1 106 ? -3.840 -8.043 -4.604 1.00 97.75 106 THR A CA 1
ATOM 857 C C . THR A 1 106 ? -4.534 -7.810 -3.261 1.00 97.75 106 THR A C 1
ATOM 859 O O . THR A 1 106 ? -5.439 -8.565 -2.897 1.00 97.75 106 THR A O 1
ATOM 862 N N . GLN A 1 107 ? -4.145 -6.768 -2.518 1.00 96.44 107 GLN A N 1
ATOM 863 C CA . GLN A 1 107 ? -4.780 -6.434 -1.238 1.00 96.44 107 GLN A CA 1
ATOM 864 C C . GLN A 1 107 ? -6.247 -6.028 -1.427 1.00 96.44 107 GLN A C 1
ATOM 866 O O . GLN A 1 107 ? -7.123 -6.584 -0.755 1.00 96.44 107 GLN A O 1
ATOM 871 N N . ASP A 1 108 ? -6.506 -5.123 -2.373 1.00 96.81 108 ASP A N 1
ATOM 872 C CA . ASP A 1 108 ? -7.846 -4.629 -2.693 1.00 96.81 108 ASP A CA 1
ATOM 873 C C . ASP A 1 108 ? -8.734 -5.772 -3.216 1.00 96.81 108 ASP A C 1
ATOM 875 O O . ASP A 1 108 ? -9.828 -5.993 -2.701 1.00 96.81 108 ASP A O 1
ATOM 879 N N . ALA A 1 109 ? -8.246 -6.604 -4.140 1.00 97.50 109 ALA A N 1
ATOM 880 C CA . ALA A 1 109 ? -8.997 -7.757 -4.641 1.00 97.50 109 ALA A CA 1
ATOM 881 C C . ALA A 1 109 ? -9.312 -8.778 -3.536 1.00 97.50 109 ALA A C 1
ATOM 883 O O . ALA A 1 109 ? -10.397 -9.360 -3.503 1.00 97.50 109 ALA A O 1
ATOM 884 N N . GLY A 1 110 ? -8.394 -8.975 -2.584 1.00 96.69 110 GLY A N 1
ATOM 885 C CA . GLY A 1 110 ? -8.633 -9.826 -1.422 1.00 96.69 110 GLY A CA 1
ATOM 886 C C . GLY A 1 110 ? -9.777 -9.321 -0.537 1.00 96.69 110 GLY A C 1
ATOM 887 O O . GLY A 1 110 ? -10.531 -10.131 0.003 1.00 96.69 110 GLY A O 1
ATOM 888 N N . ILE A 1 111 ? -9.926 -8.001 -0.387 1.00 95.75 111 ILE A N 1
ATOM 889 C CA . ILE A 1 111 ? -11.066 -7.387 0.310 1.00 95.75 111 ILE A CA 1
ATOM 890 C C . ILE A 1 111 ? -12.360 -7.659 -0.463 1.00 95.75 111 ILE A C 1
ATOM 892 O O . ILE A 1 111 ? -13.333 -8.128 0.129 1.00 95.75 111 ILE A O 1
ATOM 896 N N . GLU A 1 112 ? -12.352 -7.426 -1.776 1.00 96.75 112 GLU A N 1
ATOM 897 C CA . GLU A 1 112 ? -13.521 -7.605 -2.641 1.00 96.75 112 GLU A CA 1
ATOM 898 C C . GLU A 1 112 ? -14.028 -9.057 -2.662 1.00 96.75 112 GLU A C 1
ATOM 900 O O . GLU A 1 112 ? -15.235 -9.296 -2.583 1.00 96.75 112 GLU A O 1
ATOM 905 N N . ILE A 1 113 ? -13.118 -10.038 -2.674 1.00 97.06 113 ILE A N 1
ATOM 906 C CA . ILE A 1 113 ? -13.474 -11.458 -2.540 1.00 97.06 113 ILE A CA 1
ATOM 907 C C . ILE A 1 113 ? -14.099 -11.734 -1.170 1.00 97.06 113 ILE A C 1
ATOM 909 O O . ILE A 1 113 ? -15.152 -12.365 -1.092 1.00 97.06 113 ILE A O 1
ATOM 913 N N . ARG A 1 114 ? -13.475 -11.272 -0.073 1.00 94.75 114 ARG A N 1
ATOM 914 C CA . ARG A 1 114 ? -13.970 -11.545 1.291 1.00 94.75 114 ARG A CA 1
ATOM 915 C C . ARG A 1 114 ? -15.356 -10.961 1.544 1.00 94.75 114 ARG A C 1
ATOM 917 O O . ARG A 1 114 ? -16.116 -11.555 2.302 1.00 94.75 114 ARG A O 1
ATOM 924 N N . ARG A 1 115 ? -15.688 -9.832 0.912 1.00 93.00 115 ARG A N 1
ATOM 925 C CA . ARG A 1 115 ? -17.031 -9.236 0.990 1.00 93.00 115 ARG A CA 1
ATOM 926 C C . ARG A 1 115 ? -18.024 -9.802 -0.035 1.00 93.00 115 ARG A C 1
ATOM 928 O O . ARG A 1 115 ? -19.165 -9.363 -0.068 1.00 93.00 115 ARG A O 1
ATOM 935 N N . GLY A 1 116 ? -17.609 -10.761 -0.867 1.00 94.56 116 GLY A N 1
ATOM 936 C CA . GLY A 1 116 ? -18.466 -11.418 -1.859 1.00 94.56 116 GLY A CA 1
ATOM 937 C C . GLY A 1 116 ? -18.777 -10.580 -3.104 1.00 94.56 116 GLY A C 1
ATOM 938 O O . GLY A 1 116 ? -19.666 -10.946 -3.867 1.00 94.56 116 GLY A O 1
ATOM 939 N N . ALA A 1 117 ? -18.062 -9.474 -3.327 1.00 95.94 117 ALA A N 1
ATOM 940 C CA . ALA A 1 117 ? -18.276 -8.576 -4.465 1.00 95.94 117 ALA A CA 1
ATOM 941 C C . ALA A 1 117 ? -17.472 -8.973 -5.716 1.00 95.94 117 ALA A C 1
ATOM 943 O O . ALA A 1 117 ? -17.717 -8.452 -6.803 1.00 95.94 117 ALA A O 1
ATOM 944 N N . MET A 1 118 ? -16.508 -9.886 -5.572 1.00 97.12 118 MET A N 1
ATOM 945 C CA . MET A 1 118 ? -15.599 -10.287 -6.641 1.00 97.12 118 MET A CA 1
ATOM 946 C C . MET A 1 118 ? -15.287 -11.781 -6.569 1.00 97.12 118 MET A C 1
ATOM 948 O O . MET A 1 118 ? -15.024 -12.331 -5.502 1.00 97.12 118 MET A O 1
ATOM 952 N N . THR A 1 119 ? -15.293 -12.441 -7.724 1.00 98.38 119 THR A N 1
ATOM 953 C CA . THR A 1 119 ? -14.826 -13.828 -7.873 1.00 98.38 119 THR A CA 1
ATOM 954 C C . THR A 1 119 ? -13.300 -13.892 -7.925 1.00 98.38 119 THR A C 1
ATOM 956 O O . THR A 1 119 ? -12.626 -12.906 -8.234 1.00 98.38 119 THR A O 1
ATOM 959 N N . ARG A 1 120 ? -12.723 -15.071 -7.671 1.00 97.44 120 ARG A N 1
ATOM 960 C CA . ARG A 1 120 ? -11.269 -15.257 -7.771 1.00 97.44 120 ARG A CA 1
ATOM 961 C C . ARG A 1 120 ? -10.764 -14.968 -9.186 1.00 97.44 120 ARG A C 1
ATOM 963 O O . ARG A 1 120 ? -9.714 -14.358 -9.349 1.00 97.44 120 ARG A O 1
ATOM 970 N N . GLU A 1 121 ? -11.510 -15.376 -10.202 1.00 97.94 121 GLU A N 1
ATOM 971 C CA . GLU A 1 121 ? -11.146 -15.220 -11.607 1.00 97.94 121 GLU A CA 1
ATOM 972 C C . GLU A 1 121 ? -11.082 -13.738 -11.998 1.00 97.94 121 GLU A C 1
ATOM 974 O O . GLU A 1 121 ? -10.128 -13.301 -12.644 1.00 97.94 121 GLU A O 1
ATOM 979 N N . GLN A 1 122 ? -12.057 -12.939 -11.547 1.00 97.88 122 GLN A N 1
ATOM 980 C CA . GLN A 1 122 ? -12.037 -11.482 -11.714 1.00 97.88 122 GLN A CA 1
ATOM 981 C C . GLN A 1 122 ? -10.841 -10.852 -10.992 1.00 97.88 122 GLN A C 1
ATOM 983 O O . GLN A 1 122 ? -10.135 -10.033 -11.581 1.00 97.88 122 GLN A O 1
ATOM 988 N N . ALA A 1 123 ? -10.576 -11.273 -9.752 1.00 98.12 123 ALA A N 1
ATOM 989 C CA . ALA A 1 123 ? -9.447 -10.784 -8.969 1.00 98.12 123 ALA A CA 1
ATOM 990 C C . ALA A 1 123 ? -8.105 -11.049 -9.658 1.00 98.12 123 ALA A C 1
ATOM 992 O O . ALA A 1 123 ? -7.299 -10.135 -9.790 1.00 98.12 123 ALA A O 1
ATOM 993 N N . VAL A 1 124 ? -7.873 -12.268 -10.151 1.00 98.19 124 VAL A N 1
ATOM 994 C CA . VAL A 1 124 ? -6.623 -12.633 -10.840 1.00 98.19 124 VAL A CA 1
ATOM 995 C C . VAL A 1 124 ? -6.398 -11.765 -12.079 1.00 98.19 124 VAL A C 1
ATOM 997 O O . VAL A 1 124 ? -5.269 -11.338 -12.325 1.00 98.19 124 VAL A O 1
ATOM 1000 N N . ASN A 1 125 ? -7.455 -11.458 -12.836 1.00 97.38 125 ASN A N 1
ATOM 1001 C CA . ASN A 1 125 ? -7.354 -10.573 -13.997 1.00 97.38 125 ASN A CA 1
ATOM 1002 C C . ASN A 1 125 ? -6.941 -9.149 -13.601 1.00 97.38 125 ASN A C 1
ATOM 1004 O O . ASN A 1 125 ? -6.036 -8.589 -14.216 1.00 97.38 125 ASN A O 1
ATOM 1008 N N . LEU A 1 126 ? -7.559 -8.583 -12.560 1.00 97.31 126 LEU A N 1
ATOM 1009 C CA . LEU A 1 126 ? -7.227 -7.240 -12.075 1.00 97.31 126 LEU A CA 1
ATOM 1010 C C . LEU A 1 126 ? -5.821 -7.187 -11.472 1.00 97.31 126 LEU A C 1
ATOM 1012 O O . LEU A 1 126 ? -5.053 -6.284 -11.780 1.00 97.31 126 LEU A O 1
ATOM 1016 N N . VAL A 1 127 ? -5.442 -8.183 -10.673 1.00 97.88 127 VAL A N 1
ATOM 1017 C CA . VAL A 1 127 ? -4.099 -8.266 -10.090 1.00 97.88 127 VAL A CA 1
ATOM 1018 C C . VAL A 1 127 ? -3.032 -8.280 -11.179 1.00 97.88 127 VAL A C 1
ATOM 1020 O O . VAL A 1 127 ? -2.094 -7.497 -11.114 1.00 97.88 127 VAL A O 1
ATOM 1023 N N . ARG A 1 128 ? -3.193 -9.106 -12.220 1.00 96.06 128 ARG A N 1
ATOM 1024 C CA . ARG A 1 128 ? -2.242 -9.156 -13.344 1.00 96.06 128 ARG A CA 1
ATOM 1025 C C . ARG A 1 128 ? -2.146 -7.840 -14.119 1.00 96.06 128 ARG A C 1
ATOM 1027 O O . ARG A 1 128 ? -1.120 -7.601 -14.745 1.00 96.06 128 ARG A O 1
ATOM 1034 N N . LEU A 1 129 ? -3.208 -7.037 -14.118 1.00 95.25 129 LEU A N 1
ATOM 1035 C CA . LEU A 1 129 ? -3.250 -5.755 -14.815 1.00 95.25 129 LEU A CA 1
ATOM 1036 C C . LEU A 1 129 ? -2.605 -4.625 -14.002 1.00 95.25 129 LEU A C 1
ATOM 1038 O O . LEU A 1 129 ? -1.956 -3.761 -14.584 1.00 95.25 129 LEU A O 1
ATOM 1042 N N . TYR A 1 130 ? -2.805 -4.618 -12.683 1.00 96.12 130 TYR A N 1
ATOM 1043 C CA . TYR A 1 130 ? -2.486 -3.467 -11.837 1.00 96.12 130 TYR A CA 1
ATOM 1044 C C . TYR A 1 130 ? -1.276 -3.664 -10.919 1.00 96.12 130 TYR A C 1
ATOM 1046 O O . TYR A 1 130 ? -0.566 -2.691 -10.663 1.00 96.12 130 TYR A O 1
ATOM 1054 N N . ASP A 1 131 ? -1.012 -4.872 -10.407 1.00 96.69 131 ASP A N 1
ATOM 1055 C CA . ASP A 1 131 ? 0.142 -5.075 -9.524 1.00 96.69 131 ASP A CA 1
ATOM 1056 C C . ASP A 1 131 ? 1.461 -4.844 -10.271 1.00 96.69 131 ASP A C 1
ATOM 1058 O O . ASP A 1 131 ? 1.627 -5.203 -11.436 1.00 96.69 131 ASP A O 1
ATOM 1062 N N . GLY A 1 132 ? 2.419 -4.231 -9.576 1.00 94.31 132 GLY A N 1
ATOM 1063 C CA . GLY A 1 132 ? 3.721 -3.899 -10.150 1.00 94.31 132 GLY A CA 1
ATOM 1064 C C . GLY A 1 132 ? 3.739 -2.664 -11.044 1.00 94.31 132 GLY A C 1
ATOM 1065 O O . GLY A 1 132 ? 4.798 -2.340 -11.578 1.00 94.31 132 GLY A O 1
ATOM 1066 N N . ALA A 1 133 ? 2.624 -1.942 -11.175 1.00 94.25 133 ALA A N 1
ATOM 1067 C CA . ALA A 1 133 ? 2.619 -0.637 -11.824 1.00 94.25 133 ALA A CA 1
ATOM 1068 C C . ALA A 1 133 ? 3.533 0.338 -11.063 1.00 94.25 133 ALA A C 1
ATOM 1070 O O . ALA A 1 133 ? 3.288 0.665 -9.899 1.00 94.25 133 ALA A O 1
ATOM 1071 N N . PHE A 1 134 ? 4.595 0.797 -11.726 1.00 94.12 134 PHE A N 1
ATOM 1072 C CA . PHE A 1 134 ? 5.484 1.807 -11.166 1.00 94.12 134 PHE A CA 1
ATOM 1073 C C . PHE A 1 134 ? 4.784 3.179 -11.153 1.00 94.12 134 PHE A C 1
ATOM 1075 O O . PHE A 1 134 ? 4.241 3.581 -12.186 1.00 94.12 134 PHE A O 1
ATOM 1082 N N . PRO A 1 135 ? 4.795 3.917 -10.028 1.00 94.25 135 PRO A N 1
ATOM 1083 C CA . PRO A 1 135 ? 4.201 5.252 -9.932 1.00 94.25 135 PRO A CA 1
ATOM 1084 C C . PRO A 1 135 ? 5.053 6.333 -10.621 1.00 94.25 135 PRO A C 1
ATOM 1086 O O . PRO A 1 135 ? 5.603 7.224 -9.974 1.00 94.25 135 PRO A O 1
ATOM 1089 N N . GLU A 1 136 ? 5.165 6.260 -11.950 1.00 93.56 136 GLU A N 1
ATOM 1090 C CA . GLU A 1 136 ? 5.993 7.179 -12.748 1.00 93.56 136 GLU A CA 1
ATOM 1091 C C . GLU A 1 136 ? 5.575 8.645 -12.556 1.00 93.56 136 GLU A C 1
ATOM 1093 O O . GLU A 1 136 ? 6.427 9.525 -12.490 1.00 93.56 136 GLU A O 1
ATOM 1098 N N . GLU A 1 137 ? 4.277 8.918 -12.383 1.00 92.75 137 GLU A N 1
ATOM 1099 C CA . GLU A 1 137 ? 3.747 10.277 -12.190 1.00 92.75 137 GLU A CA 1
ATOM 1100 C C . GLU A 1 137 ? 4.325 11.001 -10.962 1.00 92.75 137 GLU A C 1
ATOM 1102 O O . GLU A 1 137 ? 4.385 12.230 -10.932 1.00 92.75 137 GLU A O 1
ATOM 1107 N N . PHE A 1 138 ? 4.812 10.249 -9.972 1.00 95.38 138 PHE A N 1
ATOM 1108 C CA . PHE A 1 138 ? 5.369 10.791 -8.738 1.00 95.38 138 PHE A CA 1
ATOM 1109 C C . PHE A 1 138 ? 6.902 10.782 -8.703 1.00 95.38 138 PHE A C 1
ATOM 1111 O O . PHE A 1 138 ? 7.479 11.190 -7.697 1.00 95.38 138 PHE A O 1
ATOM 1118 N N . ILE A 1 139 ? 7.593 10.376 -9.777 1.00 96.50 139 ILE A N 1
ATOM 1119 C CA . ILE A 1 139 ? 9.055 10.215 -9.739 1.00 96.50 139 ILE A CA 1
ATOM 1120 C C . ILE A 1 139 ? 9.782 11.497 -9.327 1.00 96.50 139 ILE A C 1
ATOM 1122 O O . ILE A 1 139 ? 10.604 11.466 -8.418 1.00 96.50 139 ILE A O 1
ATOM 1126 N N . ASN A 1 140 ? 9.437 12.641 -9.921 1.00 97.75 140 ASN A N 1
ATOM 1127 C CA . ASN A 1 140 ? 10.083 13.914 -9.593 1.00 97.75 140 ASN A CA 1
ATOM 1128 C C . ASN A 1 140 ? 9.840 14.317 -8.133 1.00 97.75 140 ASN A C 1
ATOM 1130 O O . ASN A 1 140 ? 10.750 14.830 -7.487 1.00 97.75 140 ASN A O 1
ATOM 1134 N N . LEU A 1 141 ? 8.643 14.032 -7.607 1.00 97.50 141 LEU A N 1
ATOM 1135 C CA . LEU A 1 141 ? 8.317 14.258 -6.201 1.00 97.50 141 LEU A CA 1
ATOM 1136 C C . LEU A 1 141 ? 9.198 13.392 -5.294 1.00 97.50 141 LEU A C 1
ATOM 1138 O O . LEU A 1 141 ? 9.692 13.883 -4.289 1.00 97.50 141 LEU A O 1
ATOM 1142 N N . TYR A 1 142 ? 9.421 12.122 -5.638 1.00 97.81 142 TYR A N 1
ATOM 1143 C CA . TYR A 1 142 ? 10.275 11.240 -4.841 1.00 97.81 142 TYR A CA 1
ATOM 1144 C C . TYR A 1 142 ? 11.736 11.683 -4.854 1.00 97.81 142 TYR A C 1
ATOM 1146 O O . TYR A 1 142 ? 12.372 11.702 -3.802 1.00 97.81 142 TYR A O 1
ATOM 1154 N N . LEU A 1 143 ? 12.267 12.043 -6.025 1.00 98.31 143 LEU A N 1
ATOM 1155 C CA . LEU A 1 143 ? 13.653 12.494 -6.156 1.00 98.31 143 LEU A CA 1
ATOM 1156 C C . LEU A 1 143 ? 13.902 13.770 -5.350 1.00 98.31 143 LEU A C 1
ATOM 1158 O O . LEU A 1 143 ? 14.904 13.853 -4.643 1.00 98.31 143 LEU A O 1
ATOM 1162 N N . ASP A 1 144 ? 12.966 14.721 -5.403 1.00 98.12 144 ASP A N 1
ATOM 1163 C CA . ASP A 1 144 ? 13.016 15.933 -4.588 1.00 98.12 144 ASP A CA 1
ATOM 1164 C C . ASP A 1 144 ? 12.846 15.613 -3.096 1.00 98.12 144 ASP A C 1
ATOM 1166 O O . ASP A 1 144 ? 13.685 15.979 -2.283 1.00 98.12 144 ASP A O 1
ATOM 1170 N N . TYR A 1 145 ? 11.830 14.840 -2.712 1.00 97.50 145 TYR A N 1
ATOM 1171 C CA . TYR A 1 145 ? 11.572 14.525 -1.305 1.00 97.50 145 TYR A CA 1
ATOM 1172 C C . TYR A 1 145 ? 12.759 13.832 -0.617 1.00 97.50 145 TYR A C 1
ATOM 1174 O O . TYR A 1 145 ? 13.110 14.173 0.512 1.00 97.50 145 TYR A O 1
ATOM 1182 N N . TYR A 1 146 ? 13.393 12.875 -1.297 1.00 97.38 146 TYR A N 1
ATOM 1183 C CA . TYR A 1 146 ? 14.547 12.148 -0.763 1.00 97.38 146 TYR A CA 1
ATOM 1184 C C . TYR A 1 146 ? 15.889 12.834 -1.037 1.00 97.38 146 TYR A C 1
ATOM 1186 O O . TYR A 1 146 ? 16.893 12.402 -0.476 1.00 97.38 146 TYR A O 1
ATOM 1194 N N . GLN A 1 147 ? 15.914 13.891 -1.857 1.00 98.25 147 GLN A N 1
ATOM 1195 C CA . GLN A 1 147 ? 17.126 14.609 -2.267 1.00 98.25 147 GLN A CA 1
ATOM 1196 C C . GLN A 1 147 ? 18.165 13.686 -2.929 1.00 98.25 147 GLN A C 1
ATOM 1198 O O . GLN A 1 147 ? 19.358 13.741 -2.629 1.00 98.25 147 GLN A O 1
ATOM 1203 N N . VAL A 1 148 ? 17.704 12.828 -3.842 1.00 98.31 148 VAL A N 1
ATOM 1204 C CA . VAL A 1 148 ? 18.538 11.841 -4.549 1.00 98.31 148 VAL A CA 1
ATOM 1205 C C . VAL A 1 148 ? 18.413 11.976 -6.061 1.00 98.31 148 VAL A C 1
ATOM 1207 O O . VAL A 1 148 ? 17.401 12.424 -6.599 1.00 98.31 148 VAL A O 1
ATOM 1210 N N . SER A 1 149 ? 19.445 11.535 -6.778 1.00 98.38 149 SER A N 1
ATOM 1211 C CA . SER A 1 149 ? 19.371 11.412 -8.238 1.00 98.38 149 SER A CA 1
ATOM 1212 C C . SER A 1 149 ? 18.505 10.219 -8.661 1.00 98.38 149 SER A C 1
ATOM 1214 O O . SER A 1 149 ? 18.352 9.254 -7.911 1.00 98.38 149 SER A O 1
ATOM 1216 N N . ARG A 1 150 ? 18.006 10.225 -9.907 1.00 96.81 150 ARG A N 1
ATOM 1217 C CA . ARG A 1 150 ? 17.295 9.067 -10.485 1.00 96.81 150 ARG A CA 1
ATOM 1218 C C . ARG A 1 150 ? 18.123 7.783 -10.403 1.00 96.81 150 ARG A C 1
ATOM 1220 O O . ARG A 1 150 ? 17.610 6.750 -9.994 1.00 96.81 150 ARG A O 1
ATOM 1227 N N . THR A 1 151 ? 19.412 7.866 -10.730 1.00 97.25 151 THR A N 1
ATOM 1228 C CA . THR A 1 151 ? 20.337 6.728 -10.667 1.00 97.25 151 THR A CA 1
ATOM 1229 C C . THR A 1 151 ? 20.458 6.169 -9.252 1.00 97.25 151 THR A C 1
ATOM 1231 O O . THR A 1 151 ? 20.455 4.955 -9.064 1.00 97.25 151 THR A O 1
ATOM 1234 N N . GLU A 1 152 ? 20.561 7.042 -8.250 1.00 98.00 152 GLU A N 1
ATOM 1235 C CA . GLU A 1 152 ? 20.643 6.624 -6.853 1.00 98.00 152 GLU A CA 1
ATOM 1236 C C . GLU A 1 152 ? 19.335 5.976 -6.393 1.00 98.00 152 GLU A C 1
ATOM 1238 O O . GLU A 1 152 ? 19.369 4.869 -5.852 1.00 98.00 152 GLU A O 1
ATOM 1243 N N . PHE A 1 153 ? 18.192 6.597 -6.694 1.00 97.12 153 PHE A N 1
ATOM 1244 C CA . PHE A 1 153 ? 16.867 6.052 -6.404 1.00 97.12 153 PHE A CA 1
ATOM 1245 C C . PHE A 1 153 ? 16.680 4.646 -6.992 1.00 97.12 153 PHE A C 1
ATOM 1247 O O . PHE A 1 153 ? 16.372 3.700 -6.264 1.00 97.12 153 PHE A O 1
ATOM 1254 N N . ASP A 1 154 ? 16.962 4.480 -8.287 1.00 95.31 154 ASP A N 1
ATOM 1255 C CA . ASP A 1 154 ? 16.849 3.192 -8.975 1.00 95.31 154 ASP A CA 1
ATOM 1256 C C . ASP A 1 154 ? 17.817 2.150 -8.382 1.00 95.31 154 ASP A C 1
ATOM 1258 O O . ASP A 1 154 ? 17.460 0.981 -8.228 1.00 95.31 154 ASP A O 1
ATOM 1262 N N . SER A 1 155 ? 19.024 2.561 -7.972 1.00 96.38 155 SER A N 1
ATOM 1263 C CA . SER A 1 155 ? 19.995 1.661 -7.330 1.00 96.38 155 SER A CA 1
ATOM 1264 C C . SER A 1 155 ? 19.533 1.155 -5.957 1.00 96.38 155 SER A C 1
ATOM 1266 O O . SER A 1 155 ? 19.833 0.018 -5.573 1.00 96.38 155 SER A O 1
ATOM 1268 N N . VAL A 1 156 ? 18.787 1.980 -5.214 1.00 96.00 156 VAL A N 1
ATOM 1269 C CA . VAL A 1 156 ? 18.180 1.589 -3.938 1.00 96.00 156 VAL A CA 1
ATOM 1270 C C . VAL A 1 156 ? 17.055 0.592 -4.194 1.00 96.00 156 VAL A C 1
ATOM 1272 O O . VAL A 1 156 ? 17.032 -0.456 -3.548 1.00 96.00 156 VAL A O 1
ATOM 1275 N N . LEU A 1 157 ? 16.180 0.847 -5.174 1.00 95.31 157 LEU A N 1
ATOM 1276 C CA . LEU A 1 157 ? 15.140 -0.110 -5.568 1.00 95.31 157 LEU A CA 1
ATOM 1277 C C . LEU A 1 157 ? 15.748 -1.468 -5.948 1.00 95.31 157 LEU A C 1
ATOM 1279 O O . LEU A 1 157 ? 15.363 -2.495 -5.386 1.00 95.31 157 LEU A O 1
ATOM 1283 N N . ASP A 1 158 ? 16.758 -1.466 -6.822 1.00 96.25 158 ASP A N 1
ATOM 1284 C CA . ASP A 1 158 ? 17.468 -2.663 -7.293 1.00 96.25 158 ASP A CA 1
ATOM 1285 C C . ASP A 1 158 ? 18.045 -3.520 -6.158 1.00 96.25 158 ASP A C 1
ATOM 1287 O O . ASP A 1 158 ? 18.112 -4.749 -6.270 1.00 96.25 158 ASP A O 1
ATOM 1291 N N . ARG A 1 159 ? 18.476 -2.884 -5.062 1.00 96.75 159 ARG A N 1
ATOM 1292 C CA . ARG A 1 159 ? 19.020 -3.571 -3.883 1.00 96.75 159 ARG A CA 1
ATOM 1293 C C . ARG A 1 159 ? 17.954 -4.368 -3.135 1.00 96.75 159 ARG A C 1
ATOM 1295 O O . ARG A 1 159 ? 18.277 -5.389 -2.530 1.00 96.75 159 ARG A O 1
ATOM 1302 N N . HIS A 1 160 ? 16.712 -3.895 -3.143 1.00 95.94 160 HIS A N 1
ATOM 1303 C CA . HIS A 1 160 ? 15.626 -4.467 -2.350 1.00 95.94 160 HIS A CA 1
ATOM 1304 C C . HIS A 1 160 ? 14.734 -5.444 -3.126 1.00 95.94 160 HIS A C 1
ATOM 1306 O O . HIS A 1 160 ? 13.932 -6.141 -2.496 1.00 95.94 160 HIS A O 1
ATOM 1312 N N . VAL A 1 161 ? 14.907 -5.553 -4.447 1.00 97.94 161 VAL A N 1
ATOM 1313 C CA . VAL A 1 161 ? 14.161 -6.507 -5.275 1.00 97.94 161 VAL A CA 1
ATOM 1314 C C . VAL A 1 161 ? 14.502 -7.948 -4.916 1.00 97.94 161 VAL A C 1
ATOM 1316 O O . VAL A 1 161 ? 15.666 -8.334 -4.783 1.00 97.94 161 VAL A O 1
ATOM 1319 N N . ASN A 1 162 ? 13.465 -8.771 -4.799 1.00 98.06 162 ASN A N 1
ATOM 1320 C CA . ASN A 1 162 ? 13.603 -10.204 -4.634 1.00 98.06 162 ASN A CA 1
ATOM 1321 C C . ASN A 1 162 ? 13.934 -10.876 -5.977 1.00 98.06 162 ASN A C 1
ATOM 1323 O O . ASN A 1 162 ? 13.065 -11.074 -6.824 1.00 98.06 162 ASN A O 1
ATOM 1327 N N . ARG A 1 163 ? 15.201 -11.252 -6.163 1.00 97.44 163 ARG A N 1
ATOM 1328 C CA . ARG A 1 163 ? 15.700 -11.849 -7.413 1.00 97.44 163 ARG A CA 1
ATOM 1329 C C . ARG A 1 163 ? 15.197 -13.270 -7.681 1.00 97.44 163 ARG A C 1
ATOM 1331 O O . ARG A 1 163 ? 15.329 -13.736 -8.806 1.00 97.44 163 ARG A O 1
ATOM 1338 N N . ASP A 1 164 ? 14.585 -13.927 -6.697 1.00 97.94 164 ASP A N 1
ATOM 1339 C CA . ASP A 1 164 ? 13.923 -15.220 -6.912 1.00 97.94 164 ASP A CA 1
ATOM 1340 C C . ASP A 1 164 ? 12.568 -15.040 -7.618 1.00 97.94 164 ASP A C 1
ATOM 1342 O O . ASP A 1 164 ? 12.095 -15.934 -8.320 1.00 97.94 164 ASP A O 1
ATOM 1346 N N . LEU A 1 165 ? 11.952 -13.863 -7.457 1.00 97.94 165 LEU A N 1
ATOM 1347 C CA . LEU A 1 165 ? 10.642 -13.521 -8.015 1.00 97.94 165 LEU A CA 1
ATOM 1348 C C . LEU A 1 165 ? 10.727 -12.632 -9.259 1.00 97.94 165 LEU A C 1
ATOM 1350 O O . LEU A 1 165 ? 9.760 -12.561 -10.015 1.00 97.94 165 LEU A O 1
ATOM 1354 N N . PHE A 1 166 ? 11.852 -11.944 -9.471 1.00 98.19 166 PHE A N 1
ATOM 1355 C CA . PHE A 1 166 ? 11.995 -10.934 -10.516 1.00 98.19 166 PHE A CA 1
ATOM 1356 C C . PHE A 1 166 ? 13.321 -11.042 -11.264 1.00 98.19 166 PHE A C 1
ATOM 1358 O O . PHE A 1 166 ? 14.374 -11.299 -10.685 1.00 98.19 166 PHE A O 1
ATOM 1365 N N . THR A 1 167 ? 13.285 -10.764 -12.566 1.00 97.62 167 THR A N 1
ATOM 1366 C CA . THR A 1 167 ? 14.470 -10.636 -13.423 1.00 97.62 167 THR A CA 1
ATOM 1367 C C . THR A 1 167 ? 14.479 -9.269 -14.092 1.00 97.62 167 THR A C 1
ATOM 1369 O O . THR A 1 167 ? 13.453 -8.818 -14.595 1.00 97.62 167 THR A O 1
ATOM 1372 N N . LYS A 1 168 ? 15.642 -8.609 -14.130 1.00 95.94 168 LYS A N 1
ATOM 1373 C CA . LYS A 1 168 ? 15.778 -7.307 -14.788 1.00 95.94 168 LYS A CA 1
ATOM 1374 C C . LYS A 1 168 ? 15.972 -7.487 -16.297 1.00 95.94 168 LYS A C 1
ATOM 1376 O O . LYS A 1 168 ? 16.934 -8.130 -16.715 1.00 95.94 168 LYS A O 1
ATOM 1381 N N . ARG A 1 169 ? 15.086 -6.915 -17.115 1.00 94.25 169 ARG A N 1
ATOM 1382 C CA . ARG A 1 169 ? 15.153 -6.915 -18.585 1.00 94.25 169 ARG A CA 1
ATOM 1383 C C . ARG A 1 169 ? 14.919 -5.507 -19.114 1.00 94.25 169 ARG A C 1
ATOM 1385 O O . ARG A 1 169 ? 14.008 -4.821 -18.671 1.00 94.25 169 ARG A O 1
ATOM 1392 N N . ASN A 1 170 ? 15.774 -5.051 -20.030 1.00 91.06 170 ASN A N 1
ATOM 1393 C CA . ASN A 1 170 ? 15.700 -3.704 -20.618 1.00 91.06 170 ASN A CA 1
ATOM 1394 C C . ASN A 1 170 ? 15.592 -2.563 -19.583 1.00 91.06 170 ASN A C 1
ATOM 1396 O O . ASN A 1 170 ? 14.966 -1.544 -19.846 1.00 91.06 170 ASN A O 1
ATOM 1400 N N . GLY A 1 171 ? 16.186 -2.738 -18.397 1.00 87.06 171 GLY A N 1
ATOM 1401 C CA . GLY A 1 171 ? 16.125 -1.759 -17.307 1.00 87.06 171 GLY A CA 1
ATOM 1402 C C . GLY A 1 171 ? 14.941 -1.914 -16.344 1.00 87.06 171 GLY A C 1
ATOM 1403 O O . GLY A 1 171 ? 14.962 -1.281 -15.293 1.00 87.06 171 GLY A O 1
ATOM 1404 N N . PHE A 1 172 ? 13.980 -2.798 -16.621 1.00 89.50 172 PHE A N 1
ATOM 1405 C CA . PHE A 1 172 ? 12.773 -3.000 -15.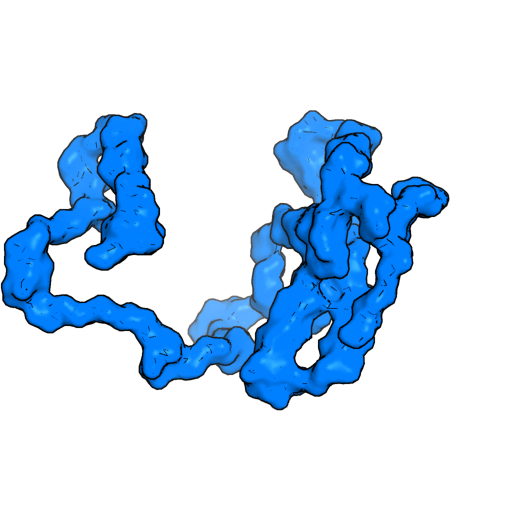814 1.00 89.50 172 PHE A CA 1
ATOM 1406 C C . PHE A 1 172 ? 12.778 -4.353 -15.101 1.00 89.50 172 PHE A C 1
ATOM 1408 O O . PHE A 1 172 ? 13.328 -5.327 -15.611 1.00 89.50 172 PHE A O 1
ATOM 1415 N N . TRP A 1 173 ? 12.170 -4.423 -13.916 1.00 95.00 173 TRP A N 1
ATOM 1416 C CA . TRP A 1 173 ? 11.993 -5.678 -13.184 1.00 95.00 173 TRP A CA 1
ATOM 1417 C C . TRP A 1 173 ? 10.721 -6.385 -13.645 1.00 95.00 173 TRP A C 1
ATOM 1419 O O . TRP A 1 173 ? 9.617 -5.894 -13.430 1.00 95.00 173 TRP A O 1
ATOM 1429 N N . GLU A 1 174 ? 10.882 -7.552 -14.262 1.00 95.12 174 GLU A N 1
ATOM 1430 C CA . GLU A 1 174 ? 9.779 -8.393 -14.724 1.00 95.12 174 GLU A CA 1
ATOM 1431 C C . GLU A 1 174 ? 9.584 -9.586 -13.776 1.00 95.12 174 GLU A C 1
ATOM 1433 O O . GLU A 1 174 ? 10.578 -10.210 -13.382 1.00 95.12 174 GLU A O 1
ATOM 1438 N N . PRO A 1 175 ? 8.338 -9.937 -13.406 1.00 96.56 175 PRO A N 1
ATOM 1439 C CA . PRO A 1 175 ? 8.071 -11.109 -12.581 1.00 96.56 175 PRO A CA 1
ATOM 1440 C C . PRO A 1 175 ? 8.412 -12.403 -13.331 1.00 96.56 175 PRO A C 1
ATOM 1442 O O . PRO A 1 175 ? 8.138 -12.553 -14.521 1.00 96.56 175 PRO A O 1
ATOM 1445 N N . THR A 1 176 ? 8.972 -13.378 -12.619 1.00 97.00 176 THR A N 1
ATOM 1446 C CA . THR A 1 176 ? 9.216 -14.747 -13.112 1.00 97.00 176 THR A CA 1
ATOM 1447 C C . THR A 1 176 ? 8.068 -15.702 -12.776 1.00 97.00 176 THR A C 1
ATOM 1449 O O . THR A 1 176 ? 8.095 -16.877 -13.146 1.00 97.00 176 THR A O 1
ATOM 1452 N N . PHE A 1 177 ? 7.045 -15.200 -12.084 1.00 95.75 177 PHE A N 1
ATOM 1453 C CA . PHE A 1 177 ? 5.859 -15.934 -11.664 1.00 95.75 177 PHE A CA 1
ATOM 1454 C C . PHE A 1 177 ? 4.607 -15.433 -12.389 1.00 95.75 177 PHE A C 1
ATOM 1456 O O . PHE A 1 177 ? 4.584 -14.373 -13.010 1.00 95.75 177 PHE A O 1
ATOM 1463 N N . SER A 1 178 ? 3.529 -16.206 -12.278 1.00 93.75 178 SER A N 1
ATOM 1464 C CA . SER A 1 178 ? 2.200 -15.796 -12.717 1.00 93.75 178 SER A CA 1
ATOM 1465 C C . SER A 1 178 ? 1.215 -16.008 -11.580 1.00 93.75 178 SER A C 1
ATOM 1467 O O . SER A 1 178 ? 1.174 -17.087 -10.982 1.00 93.75 178 SER A O 1
ATOM 1469 N N . VAL A 1 179 ? 0.425 -14.978 -11.285 1.00 93.69 179 VAL A N 1
ATOM 1470 C CA . VAL A 1 179 ? -0.679 -15.059 -10.324 1.00 93.69 179 VAL A CA 1
ATOM 1471 C C . VAL A 1 179 ? -1.742 -16.000 -10.887 1.00 93.69 179 VAL A C 1
ATOM 1473 O O . VAL A 1 179 ? -2.090 -15.874 -12.061 1.00 93.69 179 VAL A O 1
ATOM 1476 N N . LYS A 1 180 ? -2.226 -16.952 -10.085 1.00 87.50 180 LYS A N 1
ATOM 1477 C CA . LYS A 1 180 ? -3.193 -17.990 -10.480 1.00 87.50 180 LYS A CA 1
ATOM 1478 C C . LYS A 1 180 ? -4.485 -17.895 -9.690 1.00 87.50 180 LYS A C 1
ATOM 1480 O O . LYS A 1 180 ? -4.414 -17.573 -8.483 1.00 87.50 180 LYS A O 1
#

Sequence (180 aa):
YMQRIYLEGGLERVMTAAGVSESQSYFFAFPASDQLASSGLELTHWSYFENWDPYRNYLVAKEFCGLKEVETTSPGTFNNFAQNDQALYALHTYLMYLKFGFGRATQDAGIEIRRGAMTREQAVNLVRLYDGAFPEEFINLYLDYYQVSRTEFDSVLDRHVNRDLFTKRNGFWEPTFSVK